Protein AF-A0A2M7WP55-F1 (afdb_monomer_lite)

pLDDT: mean 91.43, std 7.17, range [62.53, 98.06]

Structure (mmCIF, N/CA/C/O backbone):
data_AF-A0A2M7WP55-F1
#
_entry.id   AF-A0A2M7WP55-F1
#
loop_
_atom_site.group_PDB
_atom_site.id
_atom_site.type_symbol
_atom_site.label_atom_id
_atom_site.label_alt_id
_atom_site.label_comp_id
_atom_site.label_asym_id
_atom_site.label_entity_id
_atom_site.label_seq_id
_atom_site.pdbx_PDB_ins_code
_atom_site.Cartn_x
_atom_site.Cartn_y
_atom_site.Cartn_z
_atom_site.occupancy
_atom_site.B_iso_or_equiv
_atom_site.auth_seq_id
_atom_site.auth_comp_id
_atom_site.auth_asym_id
_atom_site.auth_atom_id
_atom_site.pdbx_PDB_model_num
ATOM 1 N N . THR A 1 1 ? 1.537 -10.245 -25.878 1.00 80.56 1 THR A N 1
ATOM 2 C CA . THR A 1 1 ? 2.421 -11.043 -25.004 1.00 80.56 1 THR A CA 1
ATOM 3 C C . THR A 1 1 ? 3.842 -10.538 -25.153 1.00 80.56 1 THR A C 1
ATOM 5 O O . THR A 1 1 ? 4.258 -10.362 -26.289 1.00 80.56 1 THR A O 1
ATOM 8 N N . ILE A 1 2 ? 4.551 -10.245 -24.057 1.00 86.94 2 ILE A N 1
ATOM 9 C CA . ILE A 1 2 ? 5.960 -9.799 -24.079 1.00 86.94 2 ILE A CA 1
ATOM 10 C C . ILE A 1 2 ? 6.851 -11.044 -24.002 1.00 86.94 2 ILE A C 1
ATOM 12 O O . ILE A 1 2 ? 6.702 -11.823 -23.063 1.00 86.94 2 ILE A O 1
ATOM 16 N N . ALA A 1 3 ? 7.718 -11.253 -24.996 1.00 91.94 3 ALA A N 1
ATOM 17 C CA . ALA A 1 3 ? 8.536 -12.466 -25.132 1.00 91.94 3 ALA A CA 1
ATOM 18 C C . ALA A 1 3 ? 10.023 -12.264 -24.793 1.00 91.94 3 ALA A C 1
ATOM 20 O O . ALA A 1 3 ? 10.703 -13.236 -24.483 1.00 91.94 3 ALA A O 1
ATOM 21 N N . ASP A 1 4 ? 10.521 -11.027 -24.840 1.00 93.94 4 ASP A N 1
ATOM 22 C CA . ASP A 1 4 ? 11.903 -10.713 -24.476 1.00 93.94 4 ASP A CA 1
ATOM 23 C C . ASP A 1 4 ? 12.068 -10.708 -22.942 1.00 93.94 4 ASP A C 1
ATOM 25 O O . ASP A 1 4 ? 11.378 -9.935 -22.265 1.00 93.94 4 ASP A O 1
ATOM 29 N N . PRO A 1 5 ? 12.961 -11.543 -22.371 1.00 90.62 5 PRO A N 1
ATOM 30 C CA . PRO A 1 5 ? 13.225 -11.559 -20.936 1.00 90.62 5 PRO A CA 1
ATOM 31 C C . PRO A 1 5 ? 13.689 -10.209 -20.382 1.00 90.62 5 PRO A C 1
ATOM 33 O O . PRO A 1 5 ? 13.291 -9.857 -19.272 1.0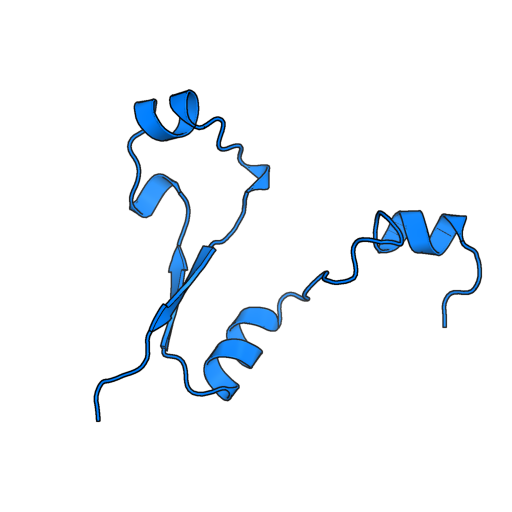0 90.62 5 PRO A O 1
ATOM 36 N N . ALA A 1 6 ? 14.479 -9.437 -21.139 1.00 91.88 6 ALA A N 1
ATOM 37 C CA . ALA A 1 6 ? 14.970 -8.136 -20.684 1.00 91.88 6 ALA A CA 1
ATOM 38 C C . ALA A 1 6 ? 13.826 -7.116 -20.589 1.00 91.88 6 ALA A C 1
ATOM 40 O O . ALA A 1 6 ? 13.665 -6.456 -19.561 1.00 91.88 6 ALA A O 1
ATOM 41 N N . GLU A 1 7 ? 12.976 -7.0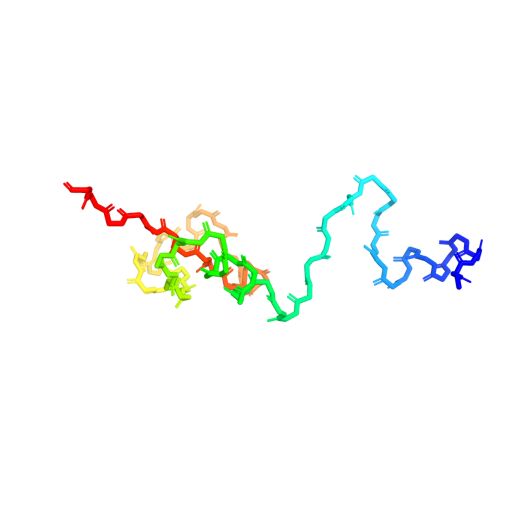46 -21.615 1.00 93.19 7 GLU A N 1
ATOM 42 C CA . GLU A 1 7 ? 11.785 -6.197 -21.597 1.00 93.19 7 GLU A CA 1
ATOM 43 C C . GLU A 1 7 ? 10.775 -6.620 -20.520 1.00 93.19 7 GLU A C 1
ATOM 45 O O . GLU A 1 7 ? 10.180 -5.773 -19.848 1.00 93.19 7 GLU A O 1
ATOM 50 N N . ARG A 1 8 ? 10.612 -7.930 -20.287 1.00 89.31 8 ARG A N 1
ATOM 51 C CA . ARG A 1 8 ? 9.758 -8.440 -19.206 1.00 89.31 8 ARG A CA 1
ATOM 52 C C . ARG A 1 8 ? 10.291 -8.025 -17.835 1.00 89.31 8 ARG A C 1
ATOM 54 O O . ARG A 1 8 ? 9.511 -7.538 -17.021 1.00 89.31 8 ARG A O 1
ATOM 61 N N . ALA A 1 9 ? 11.594 -8.170 -17.600 1.00 90.12 9 ALA A N 1
ATOM 62 C CA . ALA A 1 9 ? 12.224 -7.766 -16.347 1.00 90.12 9 ALA A CA 1
ATOM 63 C C . ALA A 1 9 ? 12.141 -6.248 -16.124 1.00 90.12 9 ALA A C 1
ATOM 65 O O . ALA A 1 9 ? 11.860 -5.794 -15.017 1.00 90.12 9 ALA A O 1
ATOM 66 N N . ARG A 1 10 ? 12.305 -5.447 -17.185 1.00 90.19 10 ARG A N 1
ATOM 67 C CA . ARG A 1 10 ? 12.165 -3.984 -17.126 1.00 90.19 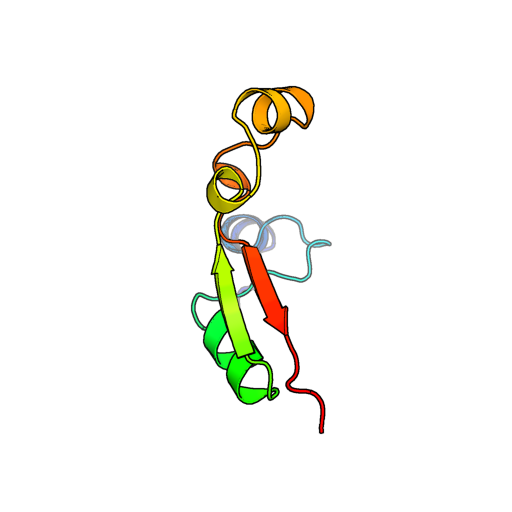10 ARG A CA 1
ATOM 68 C C . ARG A 1 10 ? 10.757 -3.547 -16.717 1.00 90.19 10 ARG A C 1
ATOM 70 O O . ARG A 1 10 ? 10.614 -2.584 -15.970 1.00 90.19 10 ARG A O 1
ATOM 77 N N . LEU A 1 11 ? 9.728 -4.218 -17.235 1.00 87.88 11 LEU A N 1
ATOM 78 C CA . LEU A 1 11 ? 8.327 -3.856 -17.000 1.00 87.88 11 LEU A CA 1
ATOM 79 C C . LEU A 1 11 ? 7.753 -4.440 -15.704 1.00 87.88 11 LEU A C 1
ATOM 81 O O . LEU A 1 11 ? 6.945 -3.781 -15.054 1.00 87.88 11 LEU A O 1
ATOM 85 N N . PHE A 1 12 ? 8.143 -5.662 -15.333 1.00 84.62 12 PHE A N 1
ATOM 86 C CA . PHE A 1 12 ? 7.520 -6.404 -14.229 1.00 84.62 12 PHE A CA 1
ATOM 87 C C . PHE A 1 12 ? 8.452 -6.688 -13.047 1.00 84.62 12 PHE A C 1
ATOM 89 O O . PHE A 1 12 ? 7.972 -7.127 -12.006 1.00 84.62 12 PHE A O 1
ATOM 96 N N . GLY A 1 13 ? 9.747 -6.397 -13.169 1.00 86.56 13 GLY A N 1
ATOM 97 C CA . GLY A 1 13 ? 10.743 -6.696 -12.146 1.00 86.56 13 GLY A CA 1
ATOM 98 C C . GLY A 1 13 ? 11.254 -8.135 -12.222 1.00 86.56 13 GLY A C 1
ATOM 99 O O . GLY A 1 13 ? 11.257 -8.755 -13.285 1.00 86.56 13 GLY A O 1
ATOM 100 N N . GLN A 1 14 ? 1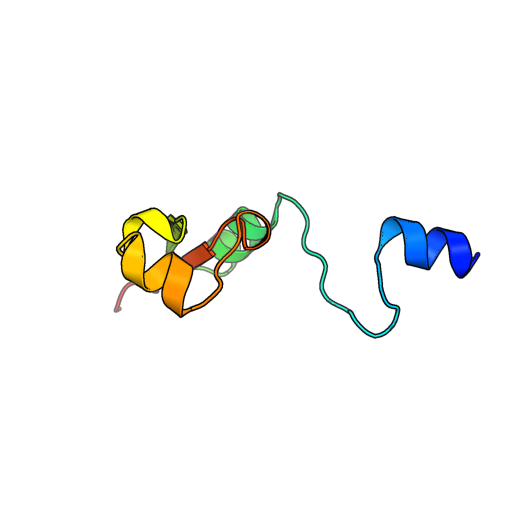1.727 -8.642 -11.084 1.00 83.44 14 GLN A N 1
ATOM 101 C CA . GLN A 1 14 ? 12.267 -9.998 -10.964 1.00 83.44 14 GLN A CA 1
ATOM 102 C C . GLN A 1 14 ? 11.241 -11.040 -11.432 1.00 83.44 14 GLN A C 1
ATOM 104 O O . GLN A 1 14 ? 10.038 -10.904 -11.196 1.00 83.44 14 GLN A O 1
ATOM 109 N N . ASP A 1 15 ? 11.711 -12.083 -12.108 1.00 82.12 15 ASP A N 1
ATOM 110 C CA . ASP A 1 15 ? 10.850 -13.102 -12.704 1.00 82.12 15 ASP A CA 1
ATOM 111 C C . ASP A 1 15 ? 10.146 -13.991 -11.670 1.00 82.12 15 ASP A C 1
ATOM 113 O O . ASP A 1 15 ? 9.050 -14.487 -11.953 1.00 82.12 15 ASP A O 1
ATOM 117 N N . ASP A 1 16 ? 10.744 -14.132 -10.488 1.00 85.19 16 ASP A N 1
ATOM 118 C CA . ASP A 1 16 ? 10.200 -14.806 -9.311 1.00 85.19 16 ASP A CA 1
ATOM 119 C C . ASP A 1 16 ? 9.179 -13.952 -8.532 1.00 85.19 16 ASP A C 1
ATOM 121 O O . ASP A 1 16 ? 8.393 -14.483 -7.737 1.00 85.19 16 ASP A O 1
ATOM 125 N N . HIS A 1 17 ? 9.098 -12.645 -8.808 1.00 81.25 17 HIS A N 1
ATOM 126 C CA . HIS A 1 17 ? 8.145 -11.748 -8.167 1.00 81.25 17 HIS A CA 1
ATOM 127 C C . HIS A 1 17 ? 6.800 -11.755 -8.907 1.00 81.25 17 HIS A C 1
ATOM 129 O O . HIS A 1 17 ? 6.454 -10.884 -9.701 1.00 81.25 17 HIS A O 1
ATOM 135 N N . VAL A 1 18 ? 5.995 -12.774 -8.619 1.00 76.00 18 VAL A N 1
ATOM 136 C CA . VAL A 1 18 ? 4.751 -13.072 -9.354 1.00 76.00 18 VAL A CA 1
ATOM 137 C C . VAL A 1 18 ? 3.559 -12.149 -9.050 1.00 76.00 18 VAL A C 1
ATOM 139 O O . VAL A 1 18 ? 2.458 -12.395 -9.545 1.00 76.00 18 VAL A O 1
ATOM 142 N N . ARG A 1 19 ? 3.719 -11.111 -8.221 1.00 77.88 19 ARG A N 1
ATOM 143 C CA . ARG A 1 19 ? 2.611 -10.239 -7.787 1.00 77.88 19 ARG A CA 1
ATOM 144 C C . ARG A 1 19 ? 2.977 -8.768 -7.934 1.00 77.88 19 ARG A C 1
ATOM 146 O O . ARG A 1 19 ? 3.575 -8.180 -7.044 1.00 77.88 19 ARG A O 1
ATOM 153 N N . ASN A 1 20 ? 2.545 -8.179 -9.042 1.00 79.25 20 ASN A N 1
ATOM 154 C CA . ASN A 1 20 ? 2.474 -6.736 -9.227 1.00 79.25 20 ASN A CA 1
ATOM 155 C C . ASN A 1 20 ? 1.014 -6.389 -9.533 1.00 79.25 20 ASN A C 1
ATOM 157 O O . ASN A 1 20 ? 0.467 -6.850 -10.539 1.00 79.25 20 ASN A O 1
ATOM 161 N N . TYR A 1 21 ? 0.360 -5.670 -8.625 1.00 86.69 21 TYR A N 1
ATOM 162 C CA . TYR A 1 21 ? -1.049 -5.322 -8.767 1.00 86.69 21 TYR A CA 1
ATOM 163 C C . TYR A 1 21 ? -1.201 -3.955 -9.433 1.00 86.69 21 TYR A C 1
ATOM 165 O O . TYR A 1 21 ? -0.417 -3.038 -9.196 1.00 86.69 21 TYR A O 1
ATOM 173 N N . GLY A 1 22 ? -2.220 -3.831 -10.282 1.00 88.94 22 GLY A N 1
ATOM 174 C CA . GLY A 1 22 ? -2.586 -2.556 -10.881 1.00 88.94 22 GLY A CA 1
ATOM 175 C C . GLY A 1 22 ? -3.253 -1.620 -9.874 1.00 88.94 22 GLY A C 1
ATOM 176 O O . GLY A 1 22 ? -3.534 -1.975 -8.729 1.00 88.94 22 GLY A O 1
ATOM 177 N N . ARG A 1 23 ? -3.551 -0.400 -10.329 1.00 90.19 23 ARG A N 1
ATOM 178 C CA . ARG A 1 23 ? -4.258 0.616 -9.526 1.00 90.19 23 ARG A CA 1
ATOM 179 C C . ARG A 1 23 ? -5.697 0.211 -9.175 1.00 90.19 23 ARG A C 1
ATOM 181 O O . ARG A 1 23 ? -6.291 0.802 -8.286 1.00 90.19 23 ARG A O 1
ATOM 188 N N . ASP A 1 24 ? -6.230 -0.801 -9.854 1.00 94.62 24 ASP A N 1
ATOM 189 C CA . ASP A 1 24 ? -7.536 -1.425 -9.631 1.00 94.62 24 ASP A CA 1
ATOM 190 C C . ASP A 1 24 ? -7.565 -2.360 -8.408 1.00 94.62 24 ASP A C 1
ATOM 192 O O . ASP A 1 24 ? -8.606 -2.923 -8.074 1.00 94.62 24 ASP A O 1
ATOM 196 N N . TYR A 1 25 ? -6.436 -2.561 -7.718 1.00 94.56 25 TYR A N 1
ATOM 197 C CA . TYR A 1 25 ? -6.354 -3.534 -6.629 1.00 94.56 25 TYR A CA 1
ATOM 198 C C . TYR A 1 25 ? -7.320 -3.249 -5.475 1.00 94.56 25 TYR A C 1
ATOM 200 O O . TYR A 1 25 ? -7.941 -4.173 -4.948 1.00 94.56 25 TYR A O 1
ATOM 208 N N . VAL A 1 26 ? -7.495 -1.974 -5.120 1.00 96.06 26 VAL A N 1
ATOM 209 C CA . VAL A 1 26 ? -8.447 -1.558 -4.081 1.00 96.06 26 VAL A CA 1
ATOM 210 C C . VAL A 1 26 ? -9.883 -1.952 -4.439 1.00 96.06 26 VAL A C 1
ATOM 212 O O . VAL A 1 26 ? -10.633 -2.398 -3.571 1.00 96.06 26 VAL A O 1
ATOM 215 N N . ASP A 1 27 ? -10.253 -1.863 -5.715 1.00 96.31 27 ASP A N 1
ATOM 216 C CA . ASP A 1 27 ? -11.595 -2.204 -6.183 1.00 96.31 27 ASP A CA 1
ATOM 217 C C . ASP A 1 27 ? -11.805 -3.716 -6.169 1.00 96.31 27 ASP A C 1
ATOM 219 O O . ASP A 1 27 ? -12.817 -4.190 -5.660 1.00 96.31 27 ASP A O 1
ATOM 223 N N . ARG A 1 28 ? -10.793 -4.493 -6.568 1.00 96.12 28 ARG A N 1
ATOM 224 C CA . ARG A 1 28 ? -10.825 -5.962 -6.471 1.00 96.12 28 ARG A CA 1
ATOM 225 C C . ARG A 1 28 ? -11.001 -6.457 -5.033 1.00 96.12 28 ARG A C 1
ATOM 227 O O . ARG A 1 28 ? -11.689 -7.450 -4.802 1.00 96.12 28 ARG A O 1
ATOM 234 N N . LEU A 1 29 ? -10.388 -5.783 -4.057 1.00 95.94 29 LEU A N 1
ATOM 235 C CA . LEU A 1 29 ? -10.567 -6.101 -2.635 1.00 95.94 29 LEU A CA 1
ATOM 236 C C . LEU A 1 29 ? -11.995 -5.784 -2.163 1.00 95.94 29 LEU A C 1
ATOM 238 O O . LEU A 1 29 ? -12.594 -6.583 -1.441 1.00 95.94 29 LEU A O 1
ATOM 242 N N . ARG A 1 30 ? -12.571 -4.664 -2.612 1.00 96.06 30 ARG A N 1
ATOM 243 C CA . ARG A 1 30 ? -13.970 -4.305 -2.322 1.00 96.06 30 ARG A CA 1
ATOM 244 C C . ARG A 1 30 ? -14.957 -5.288 -2.948 1.00 96.06 30 ARG A C 1
ATOM 246 O O . ARG A 1 30 ? -15.884 -5.731 -2.275 1.00 96.06 30 ARG A O 1
ATOM 253 N N . GLU A 1 31 ? -14.735 -5.683 -4.199 1.00 96.56 31 GLU A N 1
ATOM 254 C CA . GLU A 1 31 ? -15.540 -6.689 -4.908 1.00 96.56 31 GLU A CA 1
ATOM 255 C C . GLU A 1 31 ? -15.510 -8.057 -4.213 1.00 96.56 31 GLU A C 1
ATOM 257 O O . GLU A 1 31 ? -16.507 -8.778 -4.215 1.00 96.56 31 GLU A O 1
ATOM 262 N N . ALA A 1 32 ? -14.401 -8.395 -3.547 1.00 95.31 32 ALA A N 1
ATOM 263 C CA . ALA A 1 32 ? -14.291 -9.593 -2.715 1.00 95.31 32 ALA A CA 1
ATOM 264 C C . ALA A 1 32 ? -15.076 -9.506 -1.384 1.00 95.31 32 ALA A C 1
ATOM 266 O O . ALA A 1 32 ? -15.097 -10.474 -0.619 1.00 95.31 32 ALA A O 1
ATOM 267 N N . GLY A 1 33 ? -15.737 -8.378 -1.102 1.00 95.50 33 GLY A N 1
ATOM 268 C CA . GLY A 1 33 ? -16.593 -8.176 0.068 1.00 95.50 33 GLY A CA 1
ATOM 269 C C . GLY A 1 33 ? -15.878 -7.6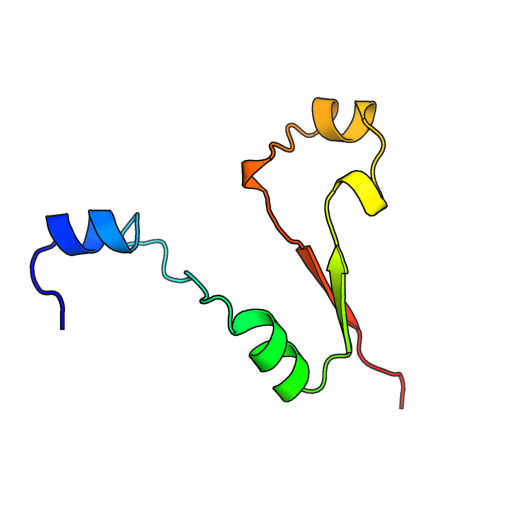07 1.294 1.00 95.50 33 GLY A C 1
ATOM 270 O O . GLY A 1 33 ? -16.407 -7.718 2.404 1.00 95.50 33 GLY A O 1
ATOM 271 N N . PHE A 1 34 ? -14.689 -7.024 1.122 1.00 96.81 34 PHE A N 1
ATOM 272 C CA . PHE A 1 34 ? -14.009 -6.291 2.188 1.00 96.81 34 PHE A CA 1
ATOM 273 C C . PHE A 1 34 ? -14.430 -4.824 2.216 1.00 96.81 34 PHE A C 1
ATOM 275 O O . PHE A 1 34 ? -14.641 -4.195 1.180 1.00 96.81 34 PHE A O 1
ATOM 282 N N . ASP A 1 35 ? -14.473 -4.265 3.419 1.00 96.44 35 ASP A N 1
ATOM 283 C CA . ASP A 1 35 ? -14.371 -2.824 3.605 1.00 96.44 35 ASP A CA 1
ATOM 284 C C . ASP A 1 35 ? -12.883 -2.456 3.628 1.00 96.44 35 ASP A C 1
ATOM 286 O O . ASP A 1 35 ? -12.110 -3.059 4.381 1.00 96.44 35 ASP A O 1
ATOM 290 N N . VAL A 1 36 ? -12.466 -1.531 2.762 1.00 97.00 36 VAL A N 1
ATOM 291 C CA . VAL A 1 36 ? -11.045 -1.270 2.479 1.00 97.00 36 VAL A CA 1
ATOM 292 C C . VAL A 1 36 ? -10.714 0.196 2.710 1.00 97.00 36 VAL A C 1
ATOM 294 O O . VAL A 1 36 ? -11.216 1.070 1.996 1.00 97.00 36 VAL A O 1
ATOM 297 N N . SER A 1 37 ? -9.795 0.434 3.643 1.00 96.88 37 SER A N 1
ATOM 298 C CA . SER A 1 37 ? -9.184 1.738 3.904 1.00 96.88 37 SER A CA 1
ATOM 299 C C . SER A 1 37 ? -7.754 1.752 3.382 1.00 96.88 37 SER A C 1
ATOM 301 O O . SER A 1 37 ? -6.957 0.877 3.715 1.00 96.88 37 SER A O 1
ATOM 303 N N . VAL A 1 38 ? -7.423 2.752 2.571 1.00 96.56 38 VAL A N 1
ATOM 304 C CA . VAL A 1 38 ? -6.046 2.989 2.127 1.00 96.56 38 VAL A CA 1
ATOM 305 C C . VAL A 1 38 ? -5.384 3.906 3.143 1.00 96.56 38 VAL A C 1
ATOM 307 O O . VAL A 1 38 ? -5.857 5.022 3.346 1.00 96.56 38 VAL A O 1
ATOM 310 N N . ILE A 1 39 ? -4.328 3.420 3.788 1.00 96.56 39 ILE A N 1
ATOM 311 C CA . ILE A 1 39 ? -3.568 4.162 4.798 1.00 96.56 39 ILE A CA 1
ATOM 312 C C . ILE A 1 39 ? -2.083 4.189 4.434 1.00 96.56 39 ILE A C 1
ATOM 314 O O . ILE A 1 39 ? -1.602 3.387 3.631 1.00 96.56 39 ILE A O 1
ATOM 318 N N . LEU A 1 40 ? -1.346 5.099 5.052 1.00 96.00 40 LEU A N 1
ATOM 319 C CA . LEU A 1 40 ? 0.103 5.213 4.985 1.00 96.00 40 LEU A CA 1
ATOM 320 C C . LEU A 1 40 ? 0.719 4.863 6.346 1.00 96.00 40 LEU A C 1
ATOM 322 O O . LEU A 1 40 ? 0.050 4.983 7.373 1.00 96.00 40 LEU A O 1
ATOM 326 N N . PRO A 1 41 ? 2.013 4.496 6.403 1.00 95.69 41 PRO A N 1
ATOM 327 C CA . PRO A 1 41 ? 2.707 4.276 7.675 1.00 95.69 41 PRO A CA 1
ATOM 328 C C . PRO A 1 41 ? 2.544 5.432 8.675 1.00 95.69 41 PRO A C 1
ATOM 330 O O . PRO A 1 41 ? 2.389 5.205 9.870 1.00 95.69 41 PRO A O 1
ATOM 333 N N . GLY A 1 42 ? 2.517 6.676 8.184 1.00 94.69 42 GLY A N 1
ATOM 334 C CA . GLY A 1 42 ? 2.340 7.870 9.016 1.00 94.69 42 GLY A CA 1
ATOM 335 C C . GLY A 1 42 ? 0.969 8.003 9.687 1.00 94.69 42 GLY A C 1
ATOM 336 O O . GLY A 1 42 ? 0.848 8.781 10.627 1.00 94.69 42 GLY A O 1
ATOM 337 N N . ASP A 1 43 ? -0.044 7.245 9.258 1.00 95.81 43 ASP A N 1
ATOM 338 C CA . ASP A 1 43 ? -1.386 7.305 9.854 1.00 95.81 43 ASP A CA 1
ATOM 339 C C . ASP A 1 43 ? -1.470 6.556 11.195 1.00 95.81 43 ASP A C 1
ATOM 341 O O . ASP A 1 43 ? -2.397 6.780 11.973 1.00 95.81 43 ASP A O 1
ATOM 345 N N . PHE A 1 44 ? -0.519 5.656 11.476 1.00 95.12 44 PHE A N 1
ATOM 346 C CA . PHE A 1 44 ? -0.541 4.803 12.672 1.00 95.12 44 PHE A CA 1
ATOM 347 C C . PHE A 1 44 ? 0.825 4.598 13.345 1.00 95.12 44 PHE A C 1
ATOM 349 O O . PHE A 1 44 ? 0.884 3.961 14.395 1.00 95.12 44 PHE A O 1
ATOM 356 N N . MET A 1 45 ? 1.914 5.120 12.772 1.00 96.12 45 MET A N 1
ATOM 357 C CA . MET A 1 45 ? 3.263 5.052 13.341 1.00 96.12 45 MET A CA 1
ATOM 358 C C . MET A 1 45 ? 3.814 6.446 13.629 1.00 96.12 45 MET A C 1
ATOM 360 O O . MET A 1 45 ? 3.561 7.407 12.902 1.00 96.12 45 MET A O 1
ATOM 364 N N . THR A 1 46 ? 4.649 6.544 14.658 1.00 97.75 46 THR A N 1
ATOM 365 C CA . THR A 1 46 ? 5.452 7.743 14.916 1.00 97.75 46 THR A CA 1
ATOM 366 C C . THR A 1 46 ? 6.648 7.833 13.962 1.00 97.75 46 THR A C 1
ATOM 368 O O . THR A 1 46 ? 7.117 6.833 13.412 1.00 97.75 46 THR A O 1
ATOM 371 N N . GLY A 1 47 ? 7.208 9.037 13.804 1.00 96.38 47 GLY A N 1
ATOM 372 C CA . GLY A 1 47 ? 8.428 9.233 13.011 1.00 96.38 47 GLY A CA 1
ATOM 373 C C . GLY A 1 47 ? 9.618 8.406 13.518 1.00 96.38 47 GLY A C 1
ATOM 374 O O . GLY A 1 47 ? 10.368 7.856 12.715 1.00 96.38 47 GLY A O 1
ATOM 375 N N . GLU A 1 48 ? 9.760 8.251 14.839 1.00 98.06 48 GLU A N 1
ATOM 376 C CA . GLU A 1 48 ? 10.809 7.415 15.439 1.00 98.06 48 GLU A CA 1
ATOM 377 C C . GLU A 1 48 ? 10.637 5.935 15.083 1.00 98.06 48 GLU A C 1
ATOM 379 O O . GLU A 1 48 ? 11.614 5.251 14.776 1.00 98.06 48 GLU A O 1
ATOM 384 N N . GLU A 1 49 ? 9.402 5.430 15.073 1.00 98.00 49 GLU A N 1
ATOM 385 C CA . GLU A 1 49 ? 9.111 4.051 14.682 1.00 98.00 49 GLU A CA 1
ATOM 386 C C . GLU A 1 49 ? 9.371 3.804 13.201 1.00 98.00 49 GLU A C 1
ATOM 388 O O . GLU A 1 49 ? 9.975 2.787 12.865 1.00 98.00 49 GLU A O 1
ATOM 393 N N . ILE A 1 50 ? 8.978 4.738 12.331 1.00 97.12 50 ILE A N 1
ATOM 394 C CA . ILE A 1 50 ? 9.245 4.679 10.887 1.00 97.12 50 ILE A CA 1
ATOM 395 C C . ILE A 1 50 ? 10.751 4.571 10.630 1.00 97.12 50 ILE A C 1
ATOM 397 O O . ILE A 1 50 ? 11.186 3.696 9.879 1.00 97.12 50 ILE A O 1
ATOM 401 N N . VAL A 1 51 ? 11.555 5.403 11.303 1.00 97.38 51 VAL A N 1
ATOM 402 C CA . VAL A 1 51 ? 13.021 5.369 11.196 1.00 97.38 51 VAL A CA 1
ATOM 403 C C . VAL A 1 51 ? 13.580 4.061 11.751 1.00 97.38 51 VAL A C 1
ATOM 405 O O . VAL A 1 51 ? 14.349 3.385 11.069 1.00 97.38 51 VAL A O 1
ATOM 408 N N . ARG A 1 52 ? 13.174 3.669 12.964 1.00 97.94 52 ARG A N 1
ATOM 409 C CA . ARG A 1 52 ? 13.655 2.450 13.630 1.00 97.94 52 ARG A CA 1
ATOM 410 C C . ARG A 1 52 ? 13.353 1.187 12.823 1.00 97.94 52 ARG A C 1
ATOM 412 O O . ARG A 1 52 ? 14.169 0.272 12.816 1.00 97.94 52 ARG A O 1
ATOM 419 N N . MET A 1 53 ? 12.191 1.126 12.174 1.00 96.88 53 MET A N 1
ATOM 420 C CA . MET A 1 53 ? 11.763 -0.019 11.364 1.00 96.88 53 MET A CA 1
ATOM 421 C C . MET A 1 53 ? 12.234 0.058 9.903 1.00 96.88 53 MET A C 1
ATOM 423 O O . MET A 1 53 ? 11.998 -0.880 9.146 1.00 96.88 53 MET A O 1
ATOM 427 N N . GLY A 1 54 ? 12.905 1.142 9.496 1.00 96.38 54 GLY A N 1
ATOM 428 C CA . GLY A 1 54 ? 13.425 1.303 8.137 1.00 96.38 54 GLY A CA 1
ATOM 429 C C . GLY A 1 54 ? 12.338 1.452 7.069 1.00 96.38 54 GLY A C 1
ATOM 430 O O . GLY A 1 54 ? 12.549 1.062 5.921 1.00 96.38 54 GLY A O 1
ATOM 431 N N . ILE A 1 55 ? 11.170 1.993 7.426 1.00 96.44 55 ILE A N 1
ATOM 432 C CA . ILE A 1 55 ? 10.074 2.196 6.476 1.00 96.44 55 ILE A CA 1
ATOM 433 C C . ILE A 1 55 ? 10.400 3.404 5.596 1.00 96.44 55 ILE A C 1
ATOM 435 O O . ILE A 1 55 ? 10.564 4.524 6.075 1.00 96.44 55 ILE A O 1
ATOM 439 N N . THR A 1 56 ? 10.506 3.171 4.290 1.00 94.75 56 THR A N 1
ATOM 440 C CA . THR A 1 56 ? 10.822 4.214 3.304 1.00 94.75 56 THR A CA 1
ATOM 441 C C . THR A 1 56 ? 9.562 4.657 2.557 1.00 94.75 56 THR A C 1
ATOM 443 O O . THR A 1 56 ? 8.574 3.919 2.543 1.00 94.75 56 THR A O 1
ATOM 446 N N . PRO A 1 57 ? 9.580 5.804 1.850 1.00 89.62 57 PRO A N 1
ATOM 447 C CA . PRO A 1 57 ? 8.466 6.205 0.985 1.00 89.62 57 PRO A CA 1
ATOM 448 C C . PRO A 1 57 ? 8.095 5.165 -0.086 1.00 89.62 57 PRO A C 1
ATOM 450 O O . PRO A 1 57 ? 6.965 5.160 -0.565 1.00 89.62 57 PRO A O 1
ATOM 453 N N . ALA A 1 58 ? 9.014 4.256 -0.438 1.00 89.56 58 ALA A N 1
ATOM 454 C CA . ALA A 1 58 ? 8.747 3.164 -1.372 1.00 89.56 58 ALA A CA 1
ATOM 455 C C . ALA A 1 58 ? 7.792 2.093 -0.813 1.00 89.56 58 ALA A C 1
ATOM 457 O O . ALA A 1 58 ? 7.295 1.280 -1.587 1.00 89.56 58 ALA A O 1
ATOM 458 N N . ALA A 1 59 ? 7.516 2.090 0.498 1.00 89.06 59 ALA A N 1
ATOM 459 C CA . ALA A 1 59 ? 6.509 1.216 1.100 1.00 89.06 59 ALA A CA 1
ATOM 460 C C . ALA A 1 59 ? 5.097 1.486 0.552 1.00 89.06 59 ALA A C 1
ATOM 462 O O . ALA A 1 59 ? 4.286 0.567 0.494 1.00 89.06 59 ALA A O 1
ATOM 463 N N . GLY A 1 60 ? 4.829 2.719 0.105 1.00 90.69 60 GLY A N 1
ATOM 464 C CA . GLY A 1 60 ? 3.584 3.083 -0.560 1.00 90.69 60 GLY A CA 1
ATOM 465 C C . GLY A 1 60 ? 2.339 2.929 0.316 1.00 90.69 60 GLY A C 1
ATOM 466 O O . GLY A 1 60 ? 2.363 3.160 1.525 1.00 90.69 60 GLY A O 1
ATOM 467 N N . GLU A 1 61 ? 1.238 2.590 -0.347 1.00 94.44 61 GLU A N 1
ATOM 468 C CA . GLU A 1 61 ? -0.089 2.427 0.240 1.00 94.44 61 GLU A CA 1
ATOM 469 C C . GLU A 1 61 ? -0.237 1.086 0.971 1.00 94.44 61 GLU A C 1
ATOM 471 O O . GLU A 1 61 ? 0.207 0.040 0.495 1.00 94.44 61 GLU A O 1
ATOM 476 N N . ILE A 1 62 ? -0.944 1.104 2.101 1.00 94.81 62 ILE A N 1
ATOM 477 C CA . ILE A 1 62 ? -1.354 -0.086 2.847 1.00 94.81 62 ILE A CA 1
ATOM 478 C C . ILE A 1 62 ? -2.876 -0.226 2.727 1.00 94.81 62 ILE A C 1
ATOM 480 O O . ILE A 1 62 ? -3.628 0.659 3.131 1.00 94.81 62 ILE A O 1
ATOM 484 N N . TYR A 1 63 ? -3.339 -1.360 2.195 1.00 95.94 63 TYR A N 1
ATOM 485 C CA . TYR A 1 63 ? -4.765 -1.676 2.052 1.00 95.94 63 TYR A CA 1
ATOM 486 C C . TYR A 1 63 ? -5.290 -2.389 3.308 1.00 95.94 63 TYR A C 1
ATOM 488 O O . TYR A 1 63 ? -5.267 -3.620 3.399 1.00 95.94 63 TYR A O 1
ATOM 496 N N . LEU A 1 64 ? -5.764 -1.622 4.291 1.00 96.38 64 LEU A N 1
ATOM 497 C CA . LEU A 1 64 ? -6.362 -2.149 5.517 1.00 96.38 64 LEU A CA 1
ATOM 498 C C . LEU A 1 64 ? -7.764 -2.694 5.218 1.00 96.38 64 LEU A C 1
ATOM 500 O O . LEU A 1 64 ? -8.717 -1.935 5.039 1.00 96.38 64 LEU A O 1
ATOM 504 N N . CYS A 1 65 ? -7.877 -4.020 5.163 1.00 96.50 65 CYS A N 1
ATOM 505 C CA . CYS A 1 65 ? -9.123 -4.720 4.862 1.00 96.50 65 CYS A CA 1
ATOM 506 C C . CYS A 1 65 ? -9.797 -5.203 6.146 1.00 96.50 65 CYS A C 1
ATOM 508 O O . CYS A 1 65 ? -9.176 -5.877 6.969 1.00 96.50 65 CYS A O 1
ATOM 510 N N . SER A 1 66 ? -11.089 -4.928 6.285 1.00 95.56 66 SER A N 1
ATOM 511 C CA . SER A 1 66 ? -11.919 -5.475 7.354 1.00 95.56 66 SER A CA 1
ATOM 512 C C . SER A 1 66 ? -13.162 -6.149 6.782 1.00 95.56 66 SER A C 1
ATOM 514 O O . SER A 1 66 ? -13.611 -5.851 5.674 1.00 95.56 66 SER A O 1
ATOM 516 N N . LYS A 1 67 ? -13.719 -7.099 7.532 1.00 91.56 67 LYS A N 1
ATOM 517 C CA . LYS A 1 67 ? -15.007 -7.716 7.220 1.00 91.56 67 LYS A CA 1
ATOM 518 C C . LYS A 1 67 ? -15.981 -7.309 8.309 1.00 91.56 67 LYS A C 1
ATOM 520 O O . LYS A 1 67 ? -15.664 -7.454 9.490 1.00 91.56 67 LYS A O 1
ATOM 525 N N . ARG A 1 68 ? -17.160 -6.814 7.932 1.00 78.25 68 ARG A N 1
ATOM 526 C CA . ARG A 1 68 ? -18.221 -6.590 8.918 1.00 78.25 68 ARG A CA 1
ATOM 527 C C . ARG A 1 68 ? -18.561 -7.930 9.568 1.00 78.25 68 ARG A C 1
ATOM 529 O O . ARG A 1 68 ? -18.756 -8.921 8.863 1.00 78.25 68 ARG A O 1
ATOM 536 N N . ALA A 1 69 ? -18.573 -7.959 10.900 1.00 68.62 69 ALA A N 1
ATOM 537 C CA . ALA A 1 69 ? -19.134 -9.087 11.627 1.00 68.62 69 ALA A CA 1
ATOM 538 C C . ALA A 1 69 ? -20.602 -9.247 11.197 1.00 68.62 69 ALA A C 1
ATOM 540 O O . ALA A 1 69 ? -21.291 -8.240 11.009 1.00 68.62 69 ALA A O 1
ATOM 541 N N . ALA A 1 70 ? -21.010 -10.494 10.954 1.00 62.53 70 ALA A N 1
ATOM 542 C CA . ALA A 1 70 ? -22.385 -10.839 10.602 1.00 62.53 70 ALA A CA 1
ATOM 543 C C . ALA A 1 70 ? -23.345 -10.549 11.762 1.00 62.53 70 ALA A C 1
ATOM 545 O O . ALA A 1 70 ? -22.909 -10.705 12.927 1.00 62.53 70 ALA A O 1
#

Radius of gyration: 16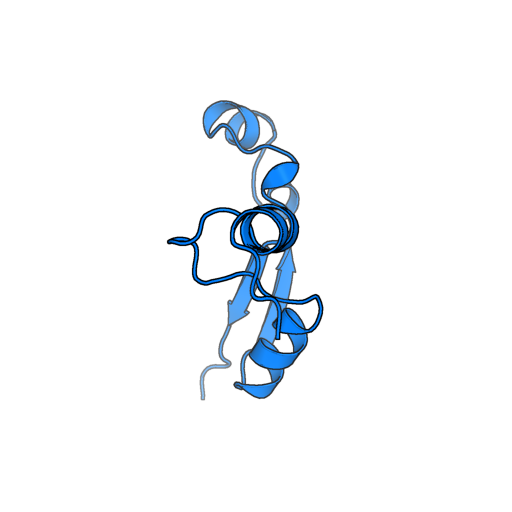.46 Å; chains: 1; bounding box: 37×24×41 Å

Foldseek 3Di:
DDDDPVVCCVVPNDPVPPDDDDPCVLVVLVVVQWDWDKDDCVVPDDPVVCVVVVPDCVVDIDIDTDHDDD

Secondary structure (DSSP, 8-state):
----HHHHHHHH--TT------TTHHHHHHHTT-EEEEE-GGGTS-HHHHHHTT--GGG--EEEEE----

Sequence (70 aa):
TIADPAERARLFGQDDHVRNYGRDYVDRLREAGFDVSVILPGDFMTGEEIVRMGITPAAGEIYLCSKRAA